Protein AF-A0A067NI15-F1 (afdb_monomer)

Secondary structure (DSSP, 8-state):
-PPPPBTTB----S--EEEETTEEEETTS-EEE-S----------GGGGGGGTS-HHHHHH----SSB-TTSPBSSBTS--SSTT--B--S-HHHHHHHHHHHHHHHHHHHTT---PPP--

Solvent-accessible surface area (backbone atoms only — not comparable to full-atom values): 7933 Å² total; per-residue (Å²): 137,81,80,67,69,74,70,99,51,81,68,80,96,76,80,60,70,44,86,45,102,57,26,40,34,37,78,91,68,51,73,45,80,42,96,75,85,85,88,84,80,78,78,76,68,73,58,58,69,46,65,82,82,42,56,70,71,59,59,70,49,40,52,67,50,57,64,64,47,101,88,68,46,61,25,18,46,68,40,74,26,72,45,88,101,51,75,47,83,70,75,55,71,67,53,46,63,64,41,51,60,57,46,52,51,50,53,50,26,50,77,70,72,66,53,72,86,79,89,76,134

Sequence (121 aa):
MSCAGLGDFVYKTRGSHVAAKTGLKFDDGSELAADVVLFATGLGDSKSAMTAVCDEEIYSKAGRVWGLDPEGEIHAAWRDIGVPNMWFMMGNLALCRFHSKHVALQIKAIEEGVFGTRYKL

Radius of gyration: 22.01 Å; Cα contacts (8 Å, |Δi|>4): 115; chains: 1; bounding box: 40×32×63 Å

Structure (mmCIF, N/CA/C/O backbone):
data_AF-A0A067NI15-F1
#
_entry.id   AF-A0A067NI15-F1
#
loop_
_atom_site.group_PDB
_atom_site.id
_atom_site.type_symbol
_atom_site.label_atom_id
_atom_site.label_alt_id
_atom_site.label_comp_id
_atom_site.label_asym_id
_atom_site.label_entity_id
_atom_site.label_seq_id
_atom_site.pdbx_PDB_ins_code
_atom_site.Cartn_x
_atom_site.Cartn_y
_atom_site.Cartn_z
_atom_site.occupancy
_atom_site.B_iso_or_equiv
_atom_site.auth_seq_id
_atom_site.auth_comp_id
_atom_site.auth_asym_id
_atom_site.auth_atom_id
_atom_site.pdbx_PDB_model_num
ATOM 1 N N . MET A 1 1 ? -0.582 1.364 34.981 1.00 44.97 1 MET A N 1
ATOM 2 C CA . MET A 1 1 ? -0.982 2.205 33.830 1.00 44.97 1 MET A CA 1
ATOM 3 C C . MET A 1 1 ? -2.246 2.945 34.228 1.00 44.97 1 MET A C 1
ATOM 5 O O . MET A 1 1 ? -3.218 2.277 34.547 1.00 44.97 1 MET A O 1
ATOM 9 N N . SER A 1 2 ? -2.217 4.276 34.307 1.00 44.50 2 SER A N 1
ATOM 10 C CA . SER A 1 2 ? -3.388 5.081 34.673 1.00 44.50 2 SER A CA 1
ATOM 11 C C . SER A 1 2 ? -4.118 5.548 33.417 1.00 44.50 2 SER A C 1
ATOM 13 O O . SER A 1 2 ? -3.494 6.087 32.505 1.00 44.50 2 SER A O 1
ATOM 15 N N . CYS A 1 3 ? -5.436 5.362 33.380 1.00 47.09 3 CYS A N 1
ATOM 16 C CA . CYS A 1 3 ? -6.286 6.098 32.452 1.00 47.09 3 CYS A CA 1
ATOM 17 C C . CYS A 1 3 ? -6.258 7.569 32.882 1.00 47.09 3 CYS A C 1
ATOM 19 O O . CYS A 1 3 ? -6.617 7.880 34.016 1.00 47.09 3 CYS A O 1
ATOM 21 N N . ALA A 1 4 ? -5.775 8.461 32.022 1.00 54.38 4 ALA A N 1
ATOM 22 C CA . ALA A 1 4 ? -5.874 9.899 32.236 1.00 54.38 4 ALA A CA 1
ATOM 23 C C . ALA A 1 4 ? -7.105 10.402 31.474 1.00 54.38 4 ALA A C 1
ATOM 25 O O . ALA A 1 4 ? -7.207 10.177 30.270 1.00 54.38 4 ALA A O 1
ATOM 26 N N . GLY A 1 5 ? -8.049 11.026 32.180 1.00 47.59 5 GLY A N 1
ATOM 27 C CA . GLY A 1 5 ? -9.251 11.597 31.577 1.00 47.59 5 GLY A CA 1
ATOM 28 C C . GLY A 1 5 ? -9.001 13.023 31.093 1.00 47.59 5 GLY A C 1
ATOM 29 O O . GLY A 1 5 ? -8.609 13.884 31.879 1.00 47.59 5 GLY A O 1
ATOM 30 N N . LEU A 1 6 ? -9.253 13.275 29.811 1.00 47.53 6 LEU A N 1
ATOM 31 C CA . LEU A 1 6 ? -9.548 14.605 29.276 1.00 47.53 6 LEU A CA 1
ATOM 32 C C . LEU A 1 6 ? -11.062 14.621 28.989 1.00 47.53 6 LEU A C 1
ATOM 34 O O . LEU A 1 6 ? -11.491 14.284 27.890 1.00 47.53 6 LEU A O 1
ATOM 38 N N . GLY A 1 7 ? -11.881 14.934 29.999 1.00 60.69 7 GLY A N 1
ATOM 39 C CA . GLY A 1 7 ? -13.351 14.843 29.907 1.00 60.69 7 GLY A CA 1
ATOM 40 C C . GLY A 1 7 ? -13.895 13.402 29.904 1.00 60.69 7 GLY A C 1
ATOM 41 O O . GLY A 1 7 ? -13.196 12.486 30.331 1.00 60.69 7 GLY A O 1
ATOM 42 N N . ASP A 1 8 ? -15.125 13.205 29.403 1.00 70.94 8 ASP A N 1
ATOM 43 C CA . ASP A 1 8 ? -15.841 11.907 29.326 1.00 70.94 8 ASP A CA 1
ATOM 44 C C . ASP A 1 8 ? -15.189 10.870 28.379 1.00 70.94 8 ASP A C 1
ATOM 46 O O . ASP A 1 8 ? -15.724 9.785 28.154 1.00 70.94 8 ASP A O 1
ATOM 50 N N . PHE A 1 9 ? -14.024 11.178 27.804 1.00 66.81 9 PHE A N 1
ATOM 51 C CA . PHE A 1 9 ? -13.297 10.287 26.907 1.00 66.81 9 PHE A CA 1
ATOM 52 C C . PHE A 1 9 ? -12.175 9.561 27.650 1.00 66.81 9 PHE A C 1
ATOM 54 O O . PHE A 1 9 ? -11.208 10.164 28.120 1.00 66.81 9 PHE A O 1
ATOM 61 N N . VAL A 1 10 ? -12.276 8.233 27.693 1.00 69.44 10 VAL A N 1
ATOM 62 C CA . VAL A 1 10 ? -11.212 7.347 28.172 1.00 69.44 10 VAL A CA 1
ATOM 63 C C . VAL A 1 10 ? -10.478 6.761 26.972 1.00 69.44 10 VAL A C 1
ATOM 65 O O . VAL A 1 10 ? -11.097 6.224 26.056 1.00 69.44 10 VAL A O 1
ATOM 68 N N . TYR A 1 11 ? -9.148 6.837 26.979 1.00 66.19 11 TYR A N 1
ATOM 69 C CA . TYR A 1 11 ? -8.311 6.285 25.917 1.00 66.19 11 TYR A CA 1
ATOM 70 C C . TYR A 1 11 ? -7.298 5.282 26.478 1.00 66.19 11 TYR A C 1
ATOM 72 O O . TYR A 1 11 ? -6.577 5.576 27.434 1.00 66.19 11 TYR A O 1
ATOM 80 N N . LYS A 1 12 ? -7.223 4.097 25.859 1.00 70.31 12 LYS A N 1
ATOM 81 C CA . LYS A 1 12 ? -6.203 3.069 26.118 1.00 70.31 12 LYS A CA 1
ATOM 82 C C . LYS A 1 12 ? -5.488 2.776 24.798 1.00 70.31 12 LYS A C 1
ATOM 84 O O . LYS A 1 12 ? -6.117 2.441 23.803 1.00 70.31 12 LYS A O 1
ATOM 89 N N . THR A 1 13 ? -4.168 2.947 24.784 1.00 62.44 13 THR A N 1
ATOM 90 C CA . THR A 1 13 ? -3.344 2.968 23.560 1.00 62.44 13 THR A CA 1
ATOM 91 C C . THR A 1 13 ? -2.955 1.592 23.026 1.00 62.44 13 THR A C 1
ATOM 93 O O . THR A 1 13 ? -2.447 1.511 21.908 1.00 62.44 13 THR A O 1
ATOM 96 N N . ARG A 1 14 ? -3.089 0.521 23.824 1.00 64.69 14 ARG A N 1
ATOM 97 C CA . ARG A 1 14 ? -2.565 -0.822 23.515 1.00 64.69 14 ARG A CA 1
ATOM 98 C C . ARG A 1 14 ? -3.376 -1.921 24.209 1.00 64.69 14 ARG A C 1
ATOM 100 O O . ARG A 1 14 ? -3.916 -1.689 25.289 1.00 64.69 14 ARG A O 1
ATOM 107 N N . GLY A 1 15 ? -3.376 -3.114 23.613 1.00 70.44 15 GLY A N 1
ATOM 108 C CA . GLY A 1 15 ? -4.014 -4.323 24.146 1.00 70.44 15 GLY A CA 1
ATOM 109 C C . GLY A 1 15 ? -5.127 -4.841 23.239 1.00 70.44 15 GLY A C 1
ATOM 110 O O . GLY A 1 15 ? -5.853 -4.059 22.613 1.00 70.44 15 GLY A O 1
ATOM 111 N N . SER A 1 16 ? -5.245 -6.163 23.151 1.00 82.00 16 SER A N 1
ATOM 112 C CA . SER A 1 16 ? -6.373 -6.784 22.463 1.00 82.00 16 SER A CA 1
ATOM 113 C C . SER A 1 16 ? -7.630 -6.658 23.325 1.00 82.00 16 SER A C 1
ATOM 115 O O . SER A 1 16 ? -7.567 -6.616 24.556 1.00 82.00 16 SER A O 1
ATOM 117 N N . HIS A 1 17 ? -8.777 -6.497 22.674 1.00 89.25 17 HIS A N 1
ATOM 118 C CA . HIS A 1 17 ? -10.040 -6.242 23.351 1.00 89.25 17 HIS A CA 1
ATOM 119 C C . HIS A 1 17 ? -11.194 -6.896 22.610 1.00 89.25 17 HIS A C 1
ATOM 121 O O . HIS A 1 17 ? -11.135 -7.138 21.403 1.00 89.25 17 HIS A O 1
ATOM 127 N N . VAL A 1 18 ? -12.262 -7.142 23.354 1.00 88.81 18 VAL A N 1
ATOM 128 C CA . VAL A 1 18 ? -13.535 -7.621 22.828 1.00 88.81 18 VAL A CA 1
ATOM 129 C C . VAL A 1 18 ? -14.658 -6.713 23.308 1.00 88.81 18 VAL A C 1
ATOM 131 O O . VAL A 1 18 ? -14.604 -6.163 24.412 1.00 88.81 18 VAL A O 1
ATOM 134 N N . ALA A 1 19 ? -15.682 -6.555 22.471 1.00 88.06 19 ALA A N 1
ATOM 135 C CA . ALA A 1 19 ? -16.907 -5.883 22.877 1.00 88.06 19 ALA A CA 1
ATOM 136 C C . ALA A 1 19 ? -17.591 -6.700 23.983 1.00 88.06 19 ALA A C 1
ATOM 138 O O . ALA A 1 19 ? -17.830 -7.899 23.832 1.00 88.06 19 ALA A O 1
ATOM 139 N N . ALA A 1 20 ? -17.895 -6.041 25.095 1.00 87.88 20 ALA A N 1
ATOM 140 C CA . ALA A 1 20 ? -18.670 -6.580 26.201 1.00 87.88 20 ALA A CA 1
ATOM 141 C C . ALA A 1 20 ? -20.055 -5.921 26.229 1.00 87.88 20 ALA A C 1
ATOM 143 O O . ALA A 1 20 ? -20.293 -4.900 25.587 1.00 87.88 20 ALA A O 1
ATOM 144 N N . LYS A 1 21 ? -20.981 -6.489 27.009 1.00 89.94 21 LYS A N 1
ATOM 145 C CA . LYS A 1 21 ? -22.369 -6.001 27.084 1.00 89.94 21 LYS A CA 1
ATOM 146 C C . LYS A 1 21 ? -22.477 -4.520 27.489 1.00 89.94 21 LYS A C 1
ATOM 148 O O . LYS A 1 21 ? -23.429 -3.863 27.090 1.00 89.94 21 LYS A O 1
ATOM 153 N N . THR A 1 22 ? -21.533 -4.019 28.284 1.00 91.00 22 THR A N 1
ATOM 154 C CA . THR A 1 22 ? -21.549 -2.664 28.865 1.00 91.00 22 THR A CA 1
ATOM 155 C C . THR A 1 22 ? -20.273 -1.868 28.568 1.00 91.00 2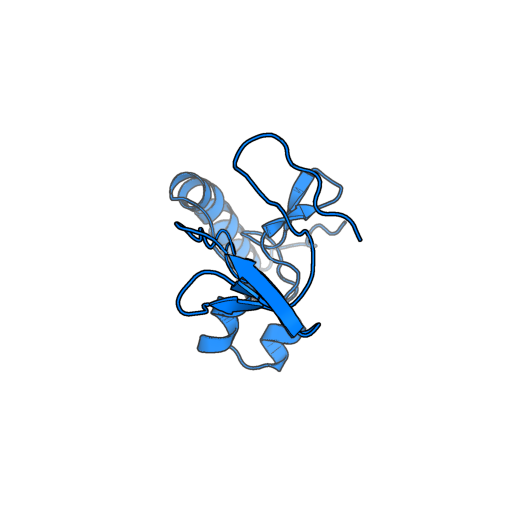2 THR A C 1
ATOM 157 O O . THR A 1 22 ? -19.969 -0.918 29.284 1.00 91.00 22 THR A O 1
ATOM 160 N N . GLY A 1 23 ? -19.485 -2.276 27.566 1.00 91.31 23 GLY A N 1
ATOM 161 C CA . GLY A 1 23 ? -18.232 -1.601 27.221 1.00 91.31 23 GLY A CA 1
ATOM 162 C C . GLY A 1 23 ? -17.198 -2.523 26.577 1.00 91.31 23 GLY A C 1
ATOM 163 O O . GLY A 1 23 ? -17.522 -3.296 25.676 1.00 91.31 23 GLY A O 1
ATOM 164 N N . LEU A 1 24 ? -15.945 -2.449 27.025 1.00 91.50 24 LEU A N 1
ATOM 165 C CA . LEU A 1 24 ? -14.823 -3.235 26.502 1.00 91.50 24 LEU A CA 1
ATOM 166 C C . LEU A 1 24 ? -14.202 -4.117 27.582 1.00 91.50 24 LEU A C 1
ATOM 168 O O . LEU A 1 24 ? -14.011 -3.674 28.713 1.00 91.50 24 LEU A O 1
ATOM 172 N N . LYS A 1 25 ? -13.820 -5.337 27.201 1.00 91.75 25 LYS A N 1
ATOM 173 C CA . LYS A 1 25 ? -12.987 -6.225 28.017 1.00 91.75 25 LYS A CA 1
ATOM 174 C C . LYS A 1 25 ? -11.632 -6.420 27.353 1.00 91.75 25 LYS A C 1
ATOM 176 O O . LYS A 1 25 ? -11.572 -6.732 26.163 1.00 91.75 25 LYS A O 1
ATOM 181 N N . PHE A 1 26 ? -10.568 -6.241 28.123 1.00 90.56 26 PHE A N 1
ATOM 182 C CA . PHE A 1 26 ? -9.186 -6.363 27.665 1.00 90.56 26 PHE A CA 1
ATOM 183 C C . PHE A 1 26 ? -8.603 -7.745 27.987 1.00 90.56 26 PHE A C 1
ATOM 185 O O . PHE A 1 26 ? -9.104 -8.469 28.850 1.00 90.56 26 PHE A O 1
ATOM 192 N N . ASP A 1 27 ? -7.529 -8.106 27.288 1.00 91.62 27 ASP A N 1
ATOM 193 C CA . ASP A 1 27 ? -6.765 -9.345 27.501 1.00 91.62 27 ASP A CA 1
ATOM 194 C C . ASP A 1 27 ? -6.137 -9.471 28.898 1.00 91.62 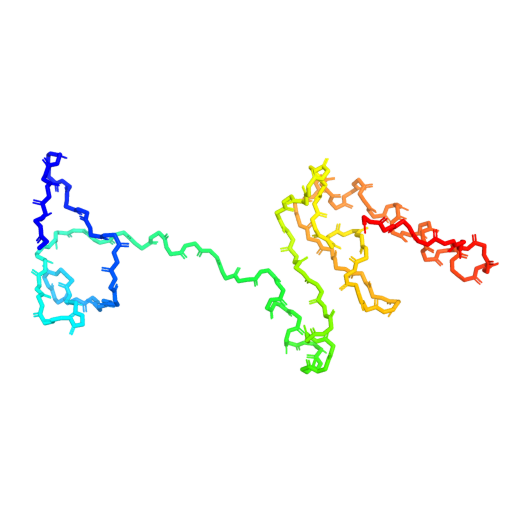27 ASP A C 1
ATOM 196 O O . ASP A 1 27 ? -6.047 -10.575 29.432 1.00 91.62 27 ASP A O 1
ATOM 200 N N . ASP A 1 28 ? -5.773 -8.351 29.522 1.00 88.44 28 ASP A N 1
ATOM 201 C CA . ASP A 1 28 ? -5.324 -8.271 30.920 1.00 88.44 28 ASP A CA 1
ATOM 202 C C . ASP A 1 28 ? -6.448 -8.526 31.950 1.00 88.44 28 ASP A C 1
ATOM 204 O O . ASP A 1 28 ? -6.208 -8.503 33.158 1.00 88.44 28 ASP A O 1
ATOM 208 N N . GLY A 1 29 ? -7.676 -8.770 31.482 1.00 89.69 29 GLY A N 1
ATOM 209 C CA . GLY A 1 29 ? -8.859 -9.022 32.298 1.00 89.69 29 GLY A CA 1
ATOM 210 C C . GLY A 1 29 ? -9.564 -7.762 32.802 1.00 89.69 29 GLY A C 1
ATOM 211 O O . GLY A 1 29 ? -10.645 -7.888 33.376 1.00 89.69 29 GLY A O 1
ATOM 212 N N . SER A 1 30 ? -9.005 -6.566 32.587 1.00 89.19 30 SER A N 1
ATOM 213 C CA . SER A 1 30 ? -9.668 -5.308 32.942 1.00 89.19 30 SER A CA 1
ATOM 214 C C . SER A 1 30 ? -10.875 -5.029 32.046 1.00 89.19 30 SER A C 1
ATOM 216 O O . SER A 1 30 ? -10.939 -5.458 30.891 1.00 89.19 30 SER A O 1
ATOM 218 N N . GLU A 1 31 ? -11.835 -4.278 32.581 1.00 90.44 31 GLU A N 1
ATOM 219 C CA . GLU A 1 31 ? -13.032 -3.849 31.862 1.00 90.44 31 GLU A CA 1
ATOM 220 C C . GLU A 1 31 ? -13.151 -2.325 31.898 1.00 90.44 31 GLU A C 1
ATOM 222 O O . GLU A 1 31 ? -12.797 -1.677 32.886 1.00 90.44 31 GLU A O 1
ATOM 227 N N . LEU A 1 32 ? -13.641 -1.752 30.802 1.00 89.06 32 LEU A N 1
ATOM 228 C CA . LEU A 1 32 ? -13.932 -0.331 30.670 1.00 89.06 32 LEU A CA 1
ATOM 229 C C . LEU A 1 32 ? -15.399 -0.171 30.293 1.00 89.06 32 LEU A C 1
ATOM 231 O O . LEU A 1 32 ? -15.797 -0.564 29.197 1.00 89.06 32 LEU A O 1
ATOM 235 N N . ALA A 1 33 ? -16.185 0.406 31.200 1.00 90.75 33 ALA A N 1
ATOM 236 C CA . ALA A 1 33 ? -17.567 0.761 30.922 1.00 90.75 33 ALA A CA 1
ATOM 237 C C . ALA A 1 33 ? -17.622 1.880 29.875 1.00 90.75 33 ALA A C 1
ATOM 239 O O . ALA A 1 33 ? -16.853 2.840 29.952 1.00 90.75 33 ALA A O 1
ATOM 240 N N . ALA A 1 34 ? -18.516 1.745 28.900 1.00 88.81 34 ALA A N 1
ATOM 241 C CA . ALA A 1 34 ? -18.722 2.748 27.866 1.00 88.81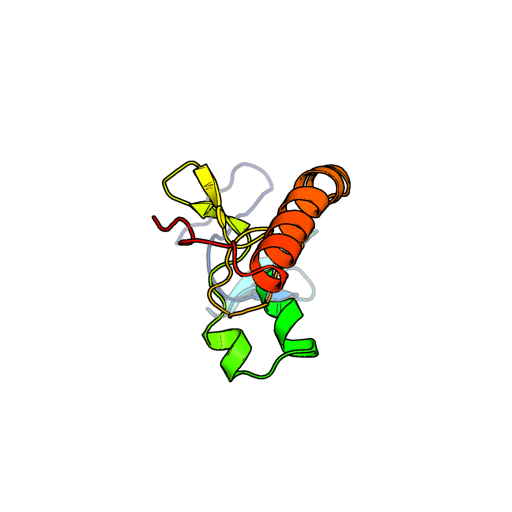 34 ALA A CA 1
ATOM 242 C C . ALA A 1 34 ? -20.156 2.684 27.339 1.00 88.81 34 ALA A C 1
ATOM 244 O O . ALA A 1 34 ? -20.669 1.598 27.067 1.00 88.81 34 ALA A O 1
ATOM 245 N N . ASP A 1 35 ? -20.764 3.850 27.129 1.00 89.69 35 ASP A N 1
ATOM 246 C CA . ASP A 1 35 ? -22.071 3.959 26.474 1.00 89.69 35 ASP A CA 1
ATOM 247 C C . ASP A 1 35 ? -21.961 3.791 24.949 1.00 89.69 35 ASP A C 1
ATOM 249 O O . ASP A 1 35 ? -22.883 3.301 24.299 1.00 89.69 35 ASP A O 1
ATOM 253 N N . VAL A 1 36 ? -20.818 4.178 24.367 1.00 86.44 36 VAL A N 1
ATOM 254 C CA . VAL A 1 36 ? -20.528 4.084 22.929 1.00 86.44 36 VAL A CA 1
ATOM 255 C C . VAL A 1 36 ? -19.090 3.616 22.714 1.00 86.44 36 VAL A C 1
ATOM 257 O O . VAL A 1 36 ? -18.159 4.121 23.337 1.00 86.44 36 VAL A O 1
ATOM 260 N N . VAL A 1 37 ? -18.898 2.683 21.777 1.00 85.50 37 VAL A N 1
ATOM 261 C CA . VAL A 1 37 ? -17.579 2.210 21.332 1.00 85.50 37 VAL A CA 1
ATOM 262 C C . VAL A 1 37 ? -17.415 2.511 19.842 1.00 85.50 37 VAL A C 1
ATOM 264 O O . VAL A 1 37 ? -18.215 2.064 19.023 1.00 85.50 37 VAL A O 1
ATOM 267 N N . LEU A 1 38 ? -16.369 3.263 19.488 1.00 85.81 38 LEU A N 1
ATOM 268 C CA . LEU A 1 38 ? -16.032 3.614 18.105 1.00 85.81 38 LEU A CA 1
ATOM 269 C C . LEU A 1 38 ? -14.815 2.808 17.636 1.00 85.81 38 LEU A C 1
ATOM 271 O O . LEU A 1 38 ? -13.699 3.017 18.112 1.00 85.81 38 LEU A O 1
ATOM 275 N N . PHE A 1 39 ? -15.014 1.916 16.664 1.00 86.81 39 PHE A N 1
ATOM 276 C CA . PHE A 1 39 ? -13.923 1.161 16.046 1.00 86.81 39 PHE A CA 1
ATOM 277 C C . PHE A 1 39 ? -13.286 1.961 14.907 1.00 86.81 39 PHE A C 1
ATOM 279 O O . PHE A 1 39 ? -13.741 1.930 13.767 1.00 86.81 39 PHE A O 1
ATOM 286 N N . ALA A 1 40 ? -12.198 2.665 15.218 1.00 87.06 40 ALA A N 1
ATOM 287 C CA . ALA A 1 40 ? -11.357 3.360 14.243 1.00 87.06 40 ALA A CA 1
ATOM 288 C C . ALA A 1 40 ? -10.177 2.477 13.781 1.00 87.06 40 ALA A C 1
ATOM 290 O O . ALA A 1 40 ? -9.031 2.918 13.747 1.00 87.06 40 ALA A O 1
ATOM 291 N N . THR A 1 41 ? -10.442 1.205 13.460 1.00 85.56 41 THR A N 1
ATOM 292 C CA . THR A 1 41 ? -9.421 0.170 13.181 1.00 85.56 41 THR A CA 1
ATOM 293 C C . THR A 1 41 ? -8.702 0.329 11.838 1.00 85.56 41 THR A C 1
ATOM 295 O O . THR A 1 41 ? -7.777 -0.426 11.546 1.00 85.56 41 THR A O 1
ATOM 298 N N . GLY A 1 42 ? -9.086 1.326 11.037 1.00 86.38 42 GLY A N 1
ATOM 299 C CA . GLY A 1 42 ? -8.468 1.617 9.748 1.00 86.38 42 GLY A CA 1
ATOM 300 C C . GLY A 1 42 ? -8.746 0.548 8.689 1.00 86.38 42 GLY A C 1
ATOM 301 O O . GLY A 1 42 ? -9.721 -0.197 8.765 1.00 86.38 42 GLY A O 1
ATOM 302 N N . LEU A 1 43 ? -7.886 0.512 7.672 1.00 85.25 43 LEU A N 1
ATOM 303 C CA . LEU A 1 43 ? -7.895 -0.488 6.605 1.00 85.25 43 LEU A CA 1
ATOM 304 C C . LEU A 1 43 ? -6.675 -1.404 6.750 1.00 85.25 43 LEU A C 1
ATOM 306 O O . LEU A 1 4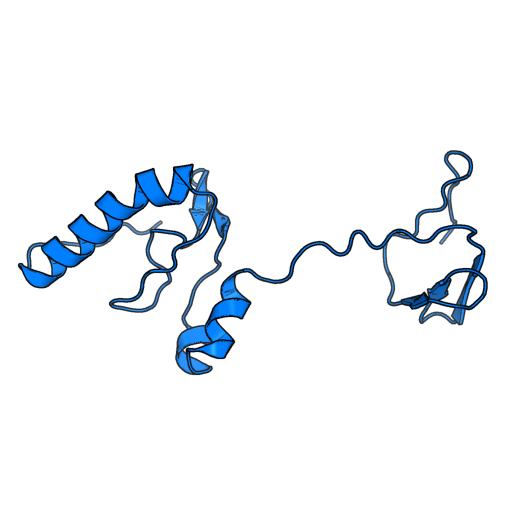3 ? -5.648 -0.996 7.291 1.00 85.25 43 LEU A O 1
ATOM 310 N N . GLY A 1 44 ? -6.796 -2.634 6.249 1.00 86.38 44 GLY A N 1
ATOM 311 C CA . GLY A 1 44 ? -5.683 -3.580 6.192 1.00 86.38 44 GLY A CA 1
ATOM 312 C C . GLY A 1 44 ? -4.591 -3.170 5.198 1.00 86.38 44 GLY A C 1
ATOM 313 O O . GLY A 1 44 ? -4.675 -2.138 4.529 1.00 86.38 44 GLY A O 1
ATOM 314 N N . ASP A 1 45 ? -3.563 -4.013 5.079 1.00 88.25 45 ASP A N 1
ATOM 315 C CA . ASP A 1 45 ? -2.500 -3.823 4.090 1.00 88.25 45 ASP A CA 1
ATOM 316 C C . ASP A 1 45 ? -3.093 -3.798 2.672 1.00 88.25 45 ASP A C 1
ATOM 318 O O . ASP A 1 45 ? -3.804 -4.717 2.264 1.00 88.25 45 ASP A O 1
ATOM 322 N N . SER A 1 46 ? -2.779 -2.757 1.902 1.00 88.19 46 SER A N 1
ATOM 323 C CA . SER A 1 46 ? -3.223 -2.603 0.513 1.00 88.19 46 SER A CA 1
ATOM 324 C C . SER A 1 46 ? -2.770 -3.755 -0.385 1.00 88.19 46 SER A C 1
ATOM 326 O O . SER A 1 46 ? -3.477 -4.121 -1.324 1.00 88.19 46 SER A O 1
ATOM 328 N N . LYS A 1 47 ? -1.625 -4.371 -0.075 1.00 88.56 47 LYS A N 1
ATOM 329 C CA . LYS A 1 47 ? -1.097 -5.524 -0.811 1.00 88.56 47 LYS A CA 1
ATOM 330 C C . LYS A 1 47 ? -1.943 -6.785 -0.615 1.00 88.56 47 LYS A C 1
ATOM 332 O O . LYS A 1 47 ? -1.892 -7.680 -1.454 1.00 88.56 47 LYS A O 1
ATOM 337 N N . SER A 1 48 ? -2.747 -6.862 0.453 1.00 89.44 48 SER A N 1
ATOM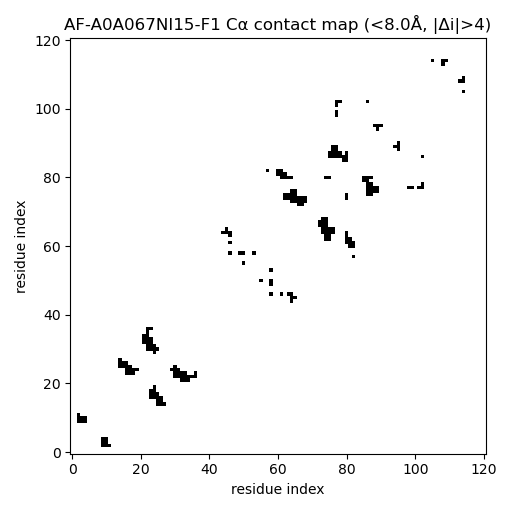 338 C CA . SER A 1 48 ? -3.566 -8.045 0.768 1.00 89.44 48 SER A CA 1
ATOM 339 C C . SER A 1 48 ? -4.556 -8.407 -0.339 1.00 89.44 48 SER A C 1
ATOM 341 O O . SER A 1 48 ? -4.831 -9.583 -0.531 1.00 89.44 48 SER A O 1
ATOM 343 N N . ALA A 1 49 ? -5.014 -7.439 -1.141 1.00 87.62 49 ALA A N 1
ATOM 344 C CA . ALA A 1 49 ? -5.884 -7.705 -2.287 1.00 87.62 49 ALA A CA 1
ATOM 345 C C . ALA A 1 49 ? -5.256 -8.671 -3.313 1.00 87.62 49 ALA A C 1
ATOM 347 O O . ALA A 1 49 ? -5.978 -9.356 -4.036 1.00 87.62 49 ALA A O 1
ATOM 348 N N . MET A 1 50 ? -3.922 -8.763 -3.367 1.00 91.06 50 MET A N 1
ATOM 349 C CA . MET A 1 50 ? -3.225 -9.679 -4.271 1.00 91.06 50 MET A CA 1
ATOM 350 C C . MET A 1 50 ? -3.437 -11.150 -3.917 1.00 91.06 50 MET A C 1
ATOM 352 O O . MET A 1 50 ? -3.396 -11.979 -4.819 1.00 91.06 50 MET A O 1
ATOM 356 N N . THR A 1 51 ? -3.676 -11.494 -2.648 1.00 92.00 51 THR A N 1
ATOM 357 C CA . THR A 1 51 ? -3.782 -12.901 -2.212 1.00 92.00 51 THR A CA 1
ATOM 358 C C . THR A 1 51 ? -5.007 -13.611 -2.784 1.00 92.00 51 THR A C 1
ATOM 360 O O . THR A 1 51 ? -5.061 -14.834 -2.797 1.00 92.00 51 THR A O 1
ATOM 363 N N . ALA A 1 52 ? -5.985 -12.854 -3.287 1.00 92.56 52 ALA A N 1
ATOM 364 C CA . ALA A 1 52 ? -7.160 -13.401 -3.953 1.00 92.56 52 ALA A CA 1
ATOM 365 C C . ALA A 1 52 ? -6.880 -13.884 -5.389 1.00 92.56 52 ALA A C 1
ATOM 367 O O . ALA A 1 52 ? -7.708 -14.591 -5.959 1.00 92.56 52 ALA A O 1
ATOM 368 N N . VAL A 1 53 ? -5.762 -13.467 -5.996 1.00 92.88 53 VAL A N 1
ATOM 369 C CA . VAL A 1 53 ? -5.467 -13.693 -7.425 1.00 92.88 53 VAL A CA 1
ATOM 370 C C . VAL A 1 53 ? -4.076 -14.288 -7.647 1.00 92.88 53 VAL A C 1
ATOM 372 O O . VAL A 1 53 ? -3.856 -14.990 -8.628 1.00 92.88 53 VAL A O 1
ATOM 375 N N . CYS A 1 54 ? -3.129 -13.986 -6.762 1.00 92.88 54 CYS A N 1
ATOM 376 C CA . CYS A 1 54 ? -1.731 -14.371 -6.870 1.00 92.88 54 CYS A CA 1
ATOM 377 C C . CYS A 1 54 ? -1.355 -15.363 -5.769 1.00 92.88 54 CYS A C 1
ATOM 379 O O . CYS A 1 54 ? -1.771 -15.205 -4.620 1.00 92.88 54 CYS A O 1
ATOM 381 N N . ASP A 1 55 ? -0.482 -16.307 -6.109 1.00 93.44 55 ASP A N 1
ATOM 382 C CA . ASP A 1 55 ? 0.080 -17.250 -5.146 1.00 93.44 55 ASP A CA 1
ATOM 383 C C . ASP A 1 55 ? 1.013 -16.558 -4.140 1.00 93.44 55 ASP A C 1
ATOM 385 O O . ASP A 1 55 ? 1.519 -15.446 -4.353 1.00 93.44 55 ASP A O 1
ATOM 389 N N . GLU A 1 56 ? 1.290 -17.257 -3.040 1.00 94.44 56 GLU A N 1
ATOM 390 C CA . GLU A 1 56 ? 2.127 -16.771 -1.940 1.00 94.44 56 GLU A CA 1
ATOM 391 C C . GLU A 1 56 ? 3.534 -16.352 -2.400 1.00 94.44 56 GLU A C 1
ATOM 393 O O . GLU A 1 56 ? 4.095 -15.371 -1.905 1.00 94.44 56 GLU A O 1
ATOM 398 N N . GLU A 1 57 ? 4.090 -17.024 -3.412 1.00 94.06 57 GLU A N 1
ATOM 399 C CA . GLU A 1 57 ? 5.387 -16.661 -3.985 1.00 94.06 57 GLU A CA 1
ATOM 400 C C . GLU A 1 57 ? 5.372 -15.245 -4.590 1.00 94.06 57 GLU A C 1
ATOM 402 O O . GLU A 1 57 ? 6.280 -14.451 -4.338 1.00 94.06 57 GLU A O 1
ATOM 407 N N . ILE A 1 58 ? 4.330 -14.887 -5.344 1.00 93.25 58 ILE A N 1
ATOM 408 C CA . ILE A 1 58 ? 4.193 -13.545 -5.930 1.00 93.25 58 ILE A CA 1
ATOM 409 C C . ILE A 1 58 ? 3.942 -12.521 -4.822 1.00 93.25 58 ILE A C 1
ATOM 411 O O . ILE A 1 58 ? 4.554 -11.450 -4.811 1.00 93.25 58 ILE A O 1
ATOM 415 N N . TYR A 1 59 ? 3.080 -12.860 -3.861 1.00 93.06 59 TYR A N 1
ATOM 416 C CA . TYR A 1 59 ? 2.786 -11.995 -2.724 1.00 93.06 59 TYR A CA 1
ATOM 417 C C . TYR A 1 59 ? 4.039 -11.681 -1.893 1.00 93.06 59 TYR A C 1
ATOM 419 O O . TYR A 1 59 ? 4.227 -10.538 -1.472 1.00 93.06 59 TYR A O 1
ATOM 427 N N . SER A 1 60 ? 4.919 -12.658 -1.668 1.00 93.25 60 SER A N 1
ATOM 428 C CA . SER A 1 60 ? 6.151 -12.467 -0.890 1.00 93.25 60 SER A CA 1
ATOM 429 C C . SER A 1 60 ? 7.181 -11.582 -1.601 1.00 93.25 60 SER A C 1
ATOM 431 O O . SER A 1 60 ? 7.856 -10.793 -0.941 1.00 93.25 60 SER A O 1
ATOM 433 N N . LYS A 1 61 ? 7.259 -11.647 -2.938 1.00 94.00 61 LYS A N 1
ATOM 434 C CA . LYS A 1 61 ? 8.143 -10.795 -3.758 1.00 94.00 61 LYS A CA 1
ATOM 435 C C . LYS A 1 61 ? 7.639 -9.361 -3.894 1.00 94.00 61 LYS A C 1
ATOM 437 O O . LYS A 1 61 ? 8.438 -8.447 -4.078 1.00 94.00 61 LYS A O 1
ATOM 442 N N . ALA A 1 62 ? 6.325 -9.163 -3.822 1.00 93.25 62 ALA A N 1
ATOM 443 C CA . ALA A 1 62 ? 5.723 -7.849 -3.958 1.00 93.25 62 ALA A CA 1
ATOM 444 C C . ALA A 1 62 ? 6.149 -6.916 -2.810 1.00 93.25 62 ALA A C 1
ATOM 446 O O . ALA A 1 62 ? 5.962 -7.223 -1.629 1.00 93.25 62 ALA A O 1
ATOM 447 N N . GLY A 1 63 ? 6.703 -5.760 -3.162 1.00 91.69 63 GLY A N 1
ATOM 448 C CA . GLY A 1 63 ? 7.110 -4.716 -2.234 1.00 91.69 63 GLY A CA 1
ATOM 449 C C . GLY A 1 63 ? 5.930 -4.056 -1.523 1.00 91.69 63 GLY A C 1
ATOM 450 O O . GLY A 1 63 ? 4.759 -4.358 -1.764 1.00 91.69 63 GLY A O 1
ATOM 451 N N . ARG A 1 64 ? 6.250 -3.119 -0.627 1.00 92.50 64 ARG A N 1
ATOM 452 C CA . ARG A 1 64 ? 5.247 -2.300 0.057 1.00 92.50 64 ARG A CA 1
ATOM 453 C C . ARG A 1 64 ? 4.402 -1.551 -0.972 1.00 92.50 64 ARG A C 1
ATOM 455 O O . ARG A 1 64 ? 4.945 -0.938 -1.884 1.00 92.50 64 ARG A O 1
ATOM 462 N N . VAL A 1 65 ? 3.088 -1.559 -0.783 1.00 93.00 65 VAL A N 1
ATOM 463 C CA . VAL A 1 65 ? 2.156 -0.739 -1.557 1.00 93.00 65 VAL A CA 1
ATOM 464 C C . VAL A 1 65 ? 1.736 0.444 -0.696 1.00 93.00 65 VAL A C 1
ATOM 466 O O . VAL A 1 65 ? 1.400 0.262 0.474 1.00 93.00 65 VAL A O 1
ATOM 469 N N . TRP A 1 66 ? 1.710 1.636 -1.295 1.00 92.38 66 TRP A N 1
ATOM 470 C CA . TRP A 1 66 ? 1.282 2.883 -0.652 1.00 92.38 66 TRP A CA 1
ATOM 471 C C . TRP A 1 66 ? 2.242 3.441 0.409 1.00 92.38 66 TRP A C 1
ATOM 473 O O . TRP A 1 66 ? 3.221 2.813 0.814 1.00 92.38 66 TRP A O 1
ATOM 483 N N . GLY A 1 67 ? 1.947 4.661 0.865 1.00 91.88 67 GLY A N 1
ATOM 484 C CA . GLY A 1 67 ? 2.875 5.475 1.651 1.00 91.88 67 GLY A CA 1
ATOM 485 C C . GLY A 1 67 ? 3.986 6.068 0.784 1.00 91.88 67 GLY A C 1
ATOM 486 O O . GLY A 1 67 ? 4.056 5.783 -0.410 1.00 91.88 67 GLY A O 1
ATOM 487 N N . LEU A 1 68 ? 4.830 6.902 1.390 1.00 93.88 68 LEU A N 1
ATOM 488 C CA . LEU A 1 68 ? 5.920 7.590 0.701 1.00 93.88 68 LEU A CA 1
ATOM 489 C C . LEU A 1 68 ? 7.262 6.919 0.997 1.00 93.88 68 LEU A C 1
ATOM 491 O O . LEU A 1 68 ? 7.524 6.546 2.144 1.00 93.88 68 LEU A O 1
ATOM 495 N N . ASP A 1 69 ? 8.087 6.789 -0.036 1.00 92.06 69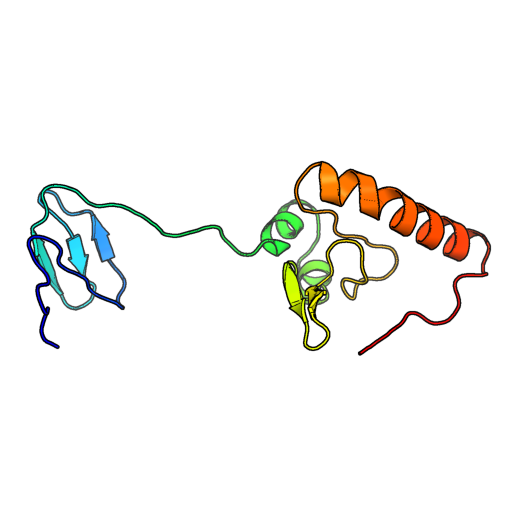 ASP A N 1
ATOM 496 C CA . ASP A 1 69 ? 9.494 6.415 0.084 1.00 92.06 69 ASP A CA 1
ATOM 497 C C . ASP A 1 69 ? 10.360 7.619 0.539 1.00 92.06 69 ASP A C 1
ATOM 499 O O . ASP A 1 69 ? 9.826 8.716 0.739 1.00 92.06 69 ASP A O 1
ATOM 503 N N . PRO A 1 70 ? 11.683 7.452 0.753 1.00 94.38 70 PRO A N 1
ATOM 504 C CA . PRO A 1 70 ? 12.557 8.547 1.187 1.00 94.38 70 PRO A CA 1
ATOM 505 C C . PRO A 1 70 ? 12.628 9.758 0.241 1.00 94.38 70 PRO A C 1
ATOM 507 O O . PRO A 1 70 ? 13.038 10.829 0.681 1.00 94.38 70 PRO A O 1
ATOM 510 N N . GLU A 1 71 ? 12.231 9.609 -1.026 1.00 93.81 71 GLU A N 1
ATOM 511 C CA . GLU A 1 71 ? 12.145 10.699 -2.010 1.00 93.81 71 GLU A CA 1
ATOM 512 C C . GLU A 1 71 ? 10.787 11.410 -1.992 1.00 93.81 71 GLU A C 1
ATOM 514 O O . GLU A 1 71 ? 10.618 12.442 -2.639 1.00 93.81 71 GLU A O 1
ATOM 519 N N . GLY A 1 72 ? 9.823 10.899 -1.224 1.00 93.88 72 GLY A N 1
ATOM 520 C CA . GLY A 1 72 ? 8.466 11.432 -1.184 1.00 93.88 72 GLY A CA 1
ATOM 521 C C . GLY A 1 72 ? 7.547 10.856 -2.263 1.00 93.88 72 GLY A C 1
ATOM 522 O O . GLY A 1 72 ? 6.469 11.406 -2.482 1.00 93.88 72 GLY A O 1
ATOM 523 N N . GLU A 1 73 ? 7.923 9.752 -2.910 1.00 91.62 73 GLU A N 1
ATOM 524 C CA . GLU A 1 73 ? 7.150 9.116 -3.980 1.00 91.62 73 GLU A CA 1
ATOM 525 C C . GLU A 1 73 ? 6.321 7.926 -3.464 1.00 91.62 73 GLU A C 1
ATOM 527 O O . GLU A 1 73 ? 6.721 7.200 -2.551 1.00 91.62 73 GLU A O 1
ATOM 532 N N . ILE A 1 74 ? 5.152 7.670 -4.065 1.00 92.94 74 ILE A N 1
ATOM 533 C CA . ILE A 1 74 ? 4.232 6.614 -3.594 1.00 92.94 74 ILE A CA 1
ATOM 534 C C . ILE A 1 74 ? 4.808 5.222 -3.861 1.00 92.94 74 ILE A C 1
ATOM 536 O O . ILE A 1 74 ? 5.059 4.868 -5.014 1.00 92.94 74 ILE A O 1
ATOM 540 N N . HIS A 1 75 ? 4.998 4.383 -2.839 1.00 93.06 75 HIS A N 1
ATOM 541 C CA . HIS A 1 75 ? 5.529 3.023 -3.018 1.00 93.06 75 HIS A CA 1
ATOM 542 C C . HIS A 1 75 ? 4.661 2.153 -3.940 1.00 93.06 75 HIS A C 1
ATOM 544 O O . HIS A 1 75 ? 3.457 2.029 -3.700 1.00 93.06 75 HIS A O 1
ATOM 550 N N . ALA A 1 76 ? 5.309 1.502 -4.918 1.00 92.38 76 ALA A N 1
ATOM 551 C CA . ALA A 1 76 ? 4.819 0.467 -5.844 1.00 92.38 76 ALA A CA 1
ATOM 552 C C . ALA A 1 76 ? 3.570 0.778 -6.693 1.00 92.38 76 ALA A C 1
ATOM 554 O O . ALA A 1 76 ? 3.478 0.306 -7.822 1.00 92.38 76 ALA A O 1
ATOM 555 N N . ALA A 1 77 ? 2.616 1.572 -6.208 1.00 93.12 77 ALA A N 1
ATOM 556 C CA . ALA A 1 77 ? 1.448 1.979 -6.965 1.00 93.12 77 ALA A CA 1
ATOM 557 C C . ALA A 1 77 ? 1.915 2.715 -8.223 1.00 93.12 77 ALA A C 1
ATOM 559 O O . ALA A 1 77 ? 2.616 3.723 -8.127 1.00 93.12 77 ALA A O 1
ATOM 560 N N . TRP A 1 78 ? 1.548 2.191 -9.395 1.00 92.06 78 TRP A N 1
ATOM 561 C CA . TRP A 1 78 ? 1.956 2.719 -10.708 1.00 92.06 78 TRP A CA 1
ATOM 562 C C . TRP A 1 78 ? 3.466 2.652 -11.012 1.00 92.06 78 TRP A C 1
ATOM 564 O O . TRP A 1 78 ? 3.901 3.096 -12.079 1.00 92.06 78 TRP A O 1
ATOM 574 N N . ARG A 1 79 ? 4.257 2.089 -10.094 1.00 90.69 79 ARG A N 1
ATOM 575 C CA . ARG A 1 79 ? 5.712 1.915 -10.167 1.00 90.69 79 ARG A CA 1
ATOM 576 C C . ARG A 1 79 ? 6.051 0.425 -10.087 1.00 90.69 79 ARG A C 1
ATOM 578 O O . ARG A 1 79 ? 5.184 -0.438 -10.200 1.00 90.69 79 ARG A O 1
ATOM 585 N N . ASP A 1 80 ? 7.334 0.120 -9.941 1.00 91.75 80 ASP A N 1
ATOM 586 C CA . ASP A 1 80 ? 7.776 -1.252 -9.737 1.00 91.75 80 ASP A CA 1
ATOM 587 C C . ASP A 1 80 ? 7.359 -1.773 -8.367 1.00 91.75 80 ASP A C 1
ATOM 589 O O . ASP A 1 80 ? 7.647 -1.155 -7.342 1.00 91.75 80 ASP A O 1
ATOM 593 N N . ILE A 1 81 ? 6.713 -2.932 -8.367 1.00 92.19 81 ILE A N 1
ATOM 594 C CA . ILE A 1 81 ? 6.355 -3.665 -7.156 1.00 92.19 81 ILE A CA 1
ATOM 595 C C . ILE A 1 81 ? 7.352 -4.794 -6.855 1.00 92.19 81 ILE A C 1
ATOM 597 O O . ILE A 1 81 ? 7.183 -5.506 -5.877 1.00 92.19 81 ILE A O 1
ATOM 601 N N . GLY A 1 82 ? 8.403 -4.979 -7.657 1.00 92.06 82 GLY A N 1
ATOM 602 C CA . GLY A 1 82 ? 9.398 -6.041 -7.462 1.00 92.06 82 GLY A CA 1
ATOM 603 C C . GLY A 1 82 ? 9.015 -7.376 -8.106 1.00 92.06 82 GLY A C 1
ATOM 604 O O . GLY A 1 82 ? 9.721 -8.369 -7.941 1.00 92.06 82 GLY A O 1
ATOM 605 N N . VAL A 1 83 ? 7.926 -7.398 -8.879 1.00 92.94 83 VAL A N 1
ATOM 606 C CA . VAL A 1 83 ? 7.493 -8.556 -9.668 1.00 92.94 83 VAL A CA 1
ATOM 607 C C . VAL A 1 83 ? 7.556 -8.186 -11.156 1.00 92.94 83 VAL A C 1
ATOM 609 O O . VAL A 1 83 ? 6.908 -7.218 -11.566 1.00 92.94 83 VAL A O 1
ATOM 612 N N . PRO A 1 84 ? 8.339 -8.911 -11.979 1.00 91.19 84 PRO A N 1
ATOM 613 C CA . PRO A 1 84 ? 8.445 -8.635 -13.409 1.00 91.19 84 PRO A CA 1
ATOM 614 C C . PRO A 1 84 ? 7.087 -8.679 -14.114 1.00 91.19 84 PRO A C 1
ATOM 616 O O . PRO A 1 84 ? 6.283 -9.570 -13.856 1.00 91.19 84 PRO A O 1
ATOM 619 N N . ASN A 1 85 ? 6.859 -7.735 -15.032 1.00 91.25 85 ASN A N 1
ATOM 620 C CA . ASN A 1 85 ? 5.641 -7.640 -15.850 1.00 91.25 85 ASN A CA 1
ATOM 621 C C . ASN A 1 85 ? 4.328 -7.562 -15.047 1.00 91.25 85 ASN A C 1
ATOM 623 O O . ASN A 1 85 ? 3.275 -7.962 -15.539 1.00 91.25 85 ASN A O 1
ATOM 627 N N . MET A 1 86 ? 4.384 -7.032 -13.823 1.00 92.31 86 MET A N 1
ATOM 628 C CA . MET A 1 86 ? 3.215 -6.813 -12.979 1.00 92.31 86 MET A CA 1
ATOM 629 C C . MET A 1 86 ? 3.164 -5.363 -12.504 1.00 92.31 86 MET A C 1
ATOM 631 O O . MET A 1 86 ? 4.172 -4.795 -12.081 1.00 92.31 86 MET A O 1
ATOM 635 N N . TRP A 1 87 ? 1.968 -4.777 -12.538 1.00 92.94 87 TRP A N 1
ATOM 636 C CA . TRP A 1 87 ? 1.710 -3.419 -12.070 1.00 92.94 87 TRP A CA 1
ATOM 637 C C . TRP A 1 87 ? 0.556 -3.433 -11.080 1.00 92.94 87 TRP A C 1
ATOM 639 O O . TRP A 1 87 ? -0.487 -4.030 -11.339 1.00 92.94 87 TRP A O 1
ATOM 649 N N . PHE A 1 88 ? 0.739 -2.744 -9.956 1.00 92.62 88 PHE A N 1
ATOM 650 C CA . PHE A 1 88 ? -0.309 -2.566 -8.962 1.00 92.62 88 PHE A CA 1
ATOM 651 C C . PHE A 1 88 ? -0.902 -1.164 -9.101 1.00 92.62 88 PHE A C 1
ATOM 653 O O . PHE A 1 88 ? -0.205 -0.158 -8.959 1.00 92.62 88 PHE A O 1
ATOM 660 N N . MET A 1 89 ? -2.191 -1.093 -9.420 1.00 92.88 89 MET A N 1
ATOM 661 C CA . MET A 1 89 ? -2.910 0.154 -9.679 1.00 92.88 89 MET A CA 1
ATOM 662 C C . MET A 1 89 ? -3.882 0.409 -8.530 1.00 92.88 89 MET A C 1
ATOM 664 O O . MET A 1 89 ? -4.796 -0.377 -8.297 1.00 92.88 89 MET A O 1
ATOM 668 N N . MET A 1 90 ? -3.679 1.504 -7.798 1.00 90.75 90 MET A N 1
ATOM 669 C CA . MET A 1 90 ? -4.507 1.878 -6.651 1.00 90.75 90 MET A CA 1
ATOM 670 C C . MET A 1 90 ? -4.589 3.396 -6.506 1.00 90.75 90 MET A C 1
ATOM 672 O O . MET A 1 90 ? -3.681 4.128 -6.901 1.00 90.75 90 MET A O 1
ATOM 676 N N . GLY A 1 91 ? -5.673 3.867 -5.900 1.00 91.00 91 GLY A N 1
ATOM 677 C CA . GLY A 1 91 ? -5.906 5.271 -5.601 1.00 91.00 91 GLY A CA 1
ATOM 678 C C . GLY A 1 91 ? -7.274 5.716 -6.092 1.00 91.00 91 GLY A C 1
ATOM 679 O O . GLY A 1 91 ? -8.103 4.915 -6.521 1.00 91.00 91 GLY A O 1
ATOM 680 N N . ASN A 1 92 ? -7.517 7.019 -6.012 1.00 94.44 92 ASN A N 1
ATOM 681 C CA . ASN A 1 92 ? -8.730 7.610 -6.558 1.00 94.44 92 ASN A CA 1
ATOM 682 C C . ASN A 1 92 ? -8.652 7.741 -8.091 1.00 94.44 92 ASN A C 1
ATOM 684 O O . ASN A 1 92 ? -7.603 7.561 -8.712 1.00 94.44 92 ASN A O 1
ATOM 688 N N . LEU A 1 93 ? -9.773 8.126 -8.704 1.00 95.25 93 LEU A N 1
ATOM 689 C CA . LEU A 1 93 ? -9.876 8.283 -10.154 1.00 95.25 93 LEU A CA 1
ATOM 690 C C . LEU A 1 93 ? -8.856 9.277 -10.739 1.00 95.25 93 LEU A C 1
ATOM 692 O O . LEU A 1 93 ? -8.417 9.092 -11.873 1.00 95.25 93 LEU A O 1
ATOM 696 N N . ALA A 1 94 ? -8.473 10.317 -9.993 1.00 96.00 94 ALA A N 1
ATOM 697 C CA . ALA A 1 94 ? -7.502 11.306 -10.457 1.00 96.00 94 ALA A CA 1
ATOM 698 C C . ALA A 1 94 ? -6.100 10.691 -10.595 1.00 96.00 94 ALA A C 1
ATOM 700 O O . ALA A 1 94 ? -5.486 10.820 -11.655 1.00 96.00 94 ALA A O 1
ATOM 701 N N . LEU A 1 95 ? -5.645 9.951 -9.577 1.00 94.94 95 LEU A N 1
ATOM 702 C CA . LEU A 1 95 ? -4.385 9.201 -9.623 1.00 94.94 95 LEU A CA 1
ATOM 703 C C . LEU A 1 95 ? -4.413 8.157 -10.739 1.00 94.94 95 LEU A C 1
ATOM 705 O O . LEU A 1 95 ? -3.494 8.106 -11.557 1.00 94.94 95 LEU A O 1
ATOM 709 N N . CYS A 1 96 ? -5.501 7.386 -10.836 1.00 94.75 96 CYS A N 1
ATOM 710 C CA . CYS A 1 96 ? -5.638 6.371 -11.873 1.00 94.75 96 CYS A CA 1
ATOM 711 C C . CYS A 1 96 ? -5.541 6.968 -13.278 1.00 94.75 96 CYS A C 1
ATOM 713 O O . CYS A 1 96 ? -4.797 6.463 -14.122 1.00 94.75 96 CYS A O 1
ATOM 715 N N . ARG A 1 97 ? -6.252 8.070 -13.534 1.00 95.56 97 ARG A N 1
ATOM 716 C CA . ARG A 1 97 ? -6.228 8.760 -14.829 1.00 95.56 97 ARG A CA 1
ATOM 717 C C . ARG A 1 97 ? -4.836 9.285 -15.163 1.00 95.56 97 ARG A C 1
ATOM 719 O O . ARG A 1 97 ? -4.403 9.153 -16.306 1.00 95.56 97 ARG A O 1
ATOM 726 N N . PHE A 1 98 ? -4.150 9.866 -14.185 1.00 95.69 98 PHE A N 1
ATOM 727 C CA . PHE A 1 98 ? -2.824 10.438 -14.382 1.00 95.69 98 PHE A CA 1
ATOM 728 C C . PHE A 1 98 ? -1.773 9.360 -14.684 1.00 95.69 98 PHE A C 1
ATOM 730 O O . PHE A 1 98 ? -0.999 9.476 -15.635 1.00 95.69 98 PHE A O 1
ATOM 737 N N . HIS A 1 99 ? -1.764 8.270 -13.919 1.00 96.12 99 HIS A N 1
ATOM 738 C CA . HIS A 1 99 ? -0.704 7.271 -14.007 1.00 96.12 99 HIS A CA 1
ATOM 739 C C . HIS A 1 99 ? -0.931 6.171 -15.051 1.00 96.12 99 HIS A C 1
ATOM 741 O O . HIS A 1 99 ? 0.044 5.573 -15.505 1.00 96.12 99 HIS A O 1
ATOM 747 N N . SER A 1 100 ? -2.164 5.938 -15.511 1.00 96.25 100 SER A N 1
ATOM 748 C CA . SER A 1 100 ? -2.442 4.890 -16.511 1.00 96.25 100 SER A CA 1
ATOM 749 C C . SER A 1 100 ? -1.633 5.062 -17.801 1.00 96.25 100 SER A C 1
ATOM 751 O O . SER A 1 100 ? -1.113 4.084 -18.333 1.00 96.25 100 SER A O 1
ATOM 753 N N . LYS A 1 101 ? -1.451 6.303 -18.283 1.00 96.50 101 LYS A N 1
ATOM 754 C CA . LYS A 1 101 ? -0.618 6.571 -19.470 1.00 96.50 101 LYS A CA 1
ATOM 755 C C . LYS A 1 101 ? 0.848 6.200 -19.233 1.00 96.50 101 LYS A C 1
ATOM 757 O O . LYS A 1 101 ? 1.486 5.662 -20.129 1.00 96.50 101 LYS A O 1
ATOM 762 N N . HIS A 1 102 ? 1.371 6.466 -18.038 1.00 94.50 102 HIS A N 1
ATOM 763 C CA . HIS A 1 102 ? 2.747 6.125 -17.687 1.00 94.50 102 HIS A CA 1
ATOM 764 C C . HIS A 1 102 ? 2.952 4.610 -17.707 1.00 94.50 102 HIS A C 1
ATOM 766 O O . HIS A 1 102 ? 3.885 4.142 -18.347 1.00 94.50 102 HIS A O 1
ATOM 772 N N . VAL A 1 103 ? 2.051 3.840 -17.089 1.00 95.69 103 VAL A N 1
ATOM 773 C CA . VAL A 1 103 ? 2.103 2.367 -17.119 1.00 95.69 103 VAL A CA 1
ATOM 774 C C . VAL A 1 103 ? 1.997 1.837 -18.552 1.00 95.69 103 VAL A C 1
ATOM 776 O O . VAL A 1 103 ? 2.813 1.014 -18.953 1.00 95.69 103 VAL A O 1
ATOM 779 N N . ALA A 1 104 ? 1.067 2.358 -19.359 1.00 97.19 104 ALA A N 1
ATOM 780 C CA . ALA A 1 104 ? 0.918 1.950 -20.757 1.00 97.19 104 ALA A CA 1
ATOM 781 C C . ALA A 1 104 ? 2.189 2.205 -21.588 1.00 97.19 104 ALA A C 1
ATOM 783 O O . ALA A 1 104 ? 2.582 1.359 -22.388 1.00 97.19 104 ALA A O 1
ATOM 784 N N . LEU A 1 105 ? 2.864 3.340 -21.379 1.00 96.62 105 LEU A N 1
ATOM 785 C CA . LEU A 1 105 ? 4.134 3.639 -22.046 1.00 96.62 105 LEU A CA 1
ATOM 786 C C . LEU A 1 105 ? 5.273 2.727 -21.575 1.00 96.62 105 LEU A C 1
ATOM 788 O O . LEU A 1 105 ? 6.095 2.337 -22.398 1.00 96.62 105 LEU A O 1
ATOM 792 N N . GLN A 1 106 ? 5.312 2.352 -20.290 1.00 94.69 106 GLN A N 1
ATOM 793 C CA . GLN A 1 106 ? 6.276 1.363 -19.793 1.00 94.69 106 GLN A CA 1
ATOM 794 C C . GLN A 1 106 ? 6.056 0.004 -20.466 1.00 94.69 106 GLN A C 1
ATOM 796 O O . GLN A 1 106 ? 7.005 -0.559 -21.001 1.00 94.69 106 GLN A O 1
ATOM 801 N N . ILE A 1 107 ? 4.811 -0.486 -20.494 1.00 95.94 107 ILE A N 1
ATOM 802 C CA . ILE A 1 107 ? 4.444 -1.741 -21.169 1.00 95.94 107 ILE A CA 1
ATOM 803 C C . ILE A 1 107 ? 4.862 -1.680 -22.637 1.00 95.94 107 ILE A C 1
ATOM 805 O O . ILE A 1 107 ? 5.581 -2.558 -23.106 1.00 95.94 107 ILE A O 1
ATOM 809 N N . LYS A 1 108 ? 4.497 -0.602 -23.340 1.00 97.88 108 LYS A N 1
ATOM 810 C CA . LYS A 1 108 ? 4.834 -0.449 -24.754 1.00 97.88 108 LYS A CA 1
ATOM 811 C C . LYS A 1 108 ? 6.343 -0.454 -24.996 1.00 97.88 108 LYS A C 1
ATOM 813 O O . LYS A 1 108 ? 6.811 -1.088 -25.933 1.00 97.88 108 LYS A O 1
ATOM 818 N N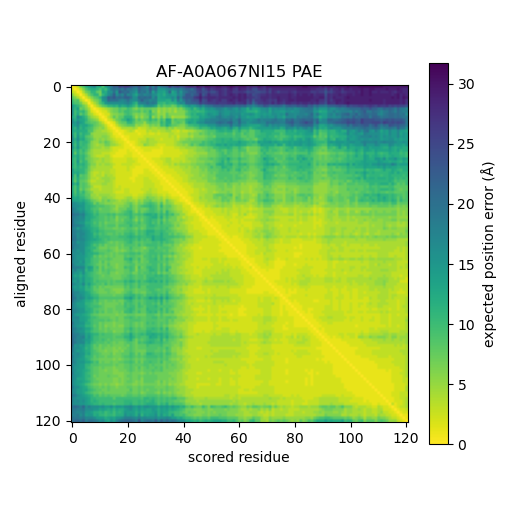 . ALA A 1 109 ? 7.110 0.238 -24.159 1.00 96.69 109 ALA A N 1
ATOM 819 C CA . ALA A 1 109 ? 8.562 0.246 -24.263 1.00 96.69 109 ALA A CA 1
ATOM 820 C C . ALA A 1 109 ? 9.169 -1.147 -24.014 1.00 96.69 109 ALA A C 1
ATOM 822 O O . ALA A 1 109 ? 10.172 -1.480 -24.641 1.00 96.69 109 ALA A O 1
ATOM 823 N N . ILE A 1 110 ? 8.581 -1.955 -23.119 1.00 95.38 110 ILE A N 1
ATOM 824 C CA . ILE A 1 110 ? 9.023 -3.337 -22.862 1.00 95.38 110 ILE A CA 1
ATOM 825 C C . ILE A 1 110 ? 8.772 -4.195 -24.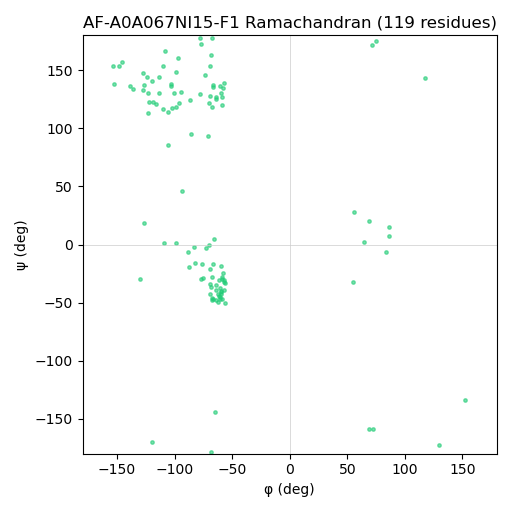102 1.00 95.38 110 ILE A C 1
ATOM 827 O O . ILE A 1 110 ? 9.679 -4.894 -24.546 1.00 95.38 110 ILE A O 1
ATOM 831 N N . GLU A 1 111 ? 7.577 -4.101 -24.688 1.00 97.00 111 GLU A N 1
ATOM 832 C CA . GLU A 1 111 ? 7.206 -4.838 -25.904 1.00 97.00 111 GLU A CA 1
ATOM 833 C C . GLU A 1 111 ? 8.097 -4.487 -27.104 1.00 97.00 111 GLU A C 1
ATOM 835 O O . GLU A 1 111 ? 8.448 -5.362 -27.888 1.00 97.00 111 GLU A O 1
ATOM 840 N N . GLU A 1 112 ? 8.493 -3.220 -27.231 1.00 98.19 112 GLU A N 1
ATOM 841 C CA . GLU A 1 112 ? 9.382 -2.735 -28.297 1.00 98.19 112 GLU A CA 1
ATOM 842 C C . GLU A 1 112 ? 10.877 -2.948 -27.993 1.00 98.19 112 GLU A C 1
ATOM 844 O O . GLU A 1 112 ? 11.732 -2.596 -28.803 1.00 98.19 112 GLU A O 1
ATOM 849 N N . GLY A 1 113 ? 11.229 -3.486 -26.820 1.00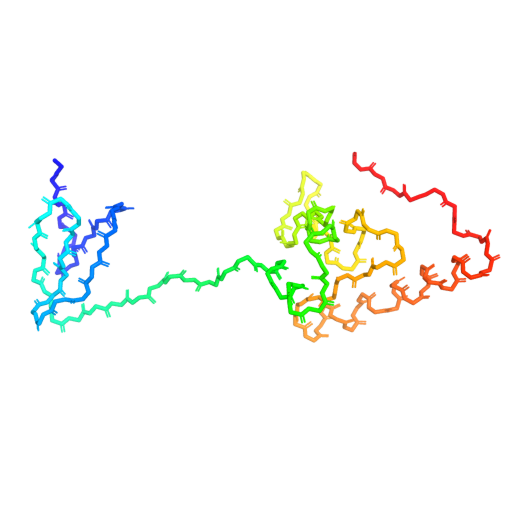 96.81 113 GLY A N 1
ATOM 850 C CA . GLY A 1 113 ? 12.624 -3.708 -26.427 1.00 96.81 113 GLY A CA 1
ATOM 851 C C . GLY A 1 113 ? 13.426 -2.427 -26.156 1.00 96.81 113 GLY A C 1
ATOM 852 O O . GLY A 1 113 ? 14.655 -2.459 -26.169 1.00 96.81 113 GLY A O 1
ATOM 853 N N . VAL A 1 114 ? 12.752 -1.302 -25.897 1.00 97.31 114 VAL A N 1
ATOM 854 C CA . VAL A 1 114 ? 13.369 0.013 -25.617 1.00 97.31 114 VAL A CA 1
ATOM 855 C C . VAL A 1 114 ? 13.219 0.454 -24.158 1.00 97.31 114 VAL A C 1
ATOM 857 O O . VAL A 1 114 ? 13.668 1.536 -23.777 1.00 97.31 114 VAL A O 1
ATOM 860 N N . PHE A 1 115 ? 12.590 -0.371 -23.319 1.00 92.25 115 PHE A N 1
ATOM 861 C CA . PHE A 1 115 ? 12.538 -0.173 -21.875 1.00 92.25 115 PHE A CA 1
ATOM 862 C C . PHE A 1 115 ? 13.928 -0.437 -21.302 1.00 92.25 115 PHE A C 1
ATOM 864 O O . PHE A 1 115 ? 14.304 -1.583 -21.075 1.00 92.25 115 PHE A O 1
ATOM 871 N N . GLY A 1 116 ? 14.723 0.625 -21.165 1.00 90.88 116 GLY A N 1
ATOM 872 C CA . GLY A 1 116 ? 16.077 0.557 -20.623 1.00 90.88 116 GLY A CA 1
ATOM 873 C C . GLY A 1 116 ? 16.111 0.130 -19.150 1.00 90.88 116 GLY A C 1
ATOM 874 O O . GLY A 1 116 ? 15.330 -0.689 -18.671 1.00 90.88 116 GLY A O 1
ATOM 875 N N . THR A 1 117 ? 17.031 0.695 -18.376 1.00 90.00 117 THR A N 1
ATOM 876 C CA . THR A 1 117 ? 17.128 0.364 -16.951 1.00 90.00 117 THR A CA 1
ATOM 877 C C . THR A 1 117 ? 16.058 1.083 -16.143 1.00 90.00 117 THR A C 1
ATOM 879 O O . THR A 1 117 ? 15.919 2.304 -16.210 1.00 90.00 117 THR A O 1
ATOM 882 N N . ARG A 1 118 ? 15.337 0.326 -15.321 1.00 86.62 118 ARG A N 1
ATOM 883 C CA . ARG A 1 118 ? 14.385 0.880 -14.364 1.00 86.62 118 ARG A CA 1
ATOM 884 C C . ARG A 1 118 ? 15.105 1.681 -13.274 1.00 86.62 118 ARG A C 1
ATOM 886 O O . ARG A 1 118 ? 16.111 1.219 -12.739 1.00 86.62 118 ARG A O 1
ATOM 893 N N . TYR A 1 119 ? 14.550 2.842 -12.929 1.00 84.75 119 TYR A N 1
ATOM 894 C CA . TYR A 1 119 ? 15.012 3.640 -11.794 1.00 84.75 119 TYR A CA 1
ATOM 895 C C . TYR A 1 119 ? 14.891 2.857 -10.484 1.00 84.75 119 TYR A C 1
ATOM 897 O O . TYR A 1 119 ? 13.873 2.202 -10.243 1.00 84.75 119 TYR A O 1
ATOM 905 N N . LYS A 1 120 ? 15.923 2.936 -9.648 1.00 80.62 120 LYS A N 1
ATOM 906 C CA . LYS A 1 120 ? 15.949 2.363 -8.305 1.00 80.62 120 LYS A CA 1
ATOM 907 C C . LYS A 1 120 ? 16.558 3.395 -7.365 1.00 80.62 120 LYS A C 1
ATOM 909 O O . LYS A 1 120 ? 17.582 3.981 -7.708 1.00 80.62 120 LYS A O 1
ATOM 914 N N . LEU A 1 121 ? 15.898 3.570 -6.226 1.00 72.06 121 LEU A N 1
ATOM 915 C CA . LEU A 1 121 ? 16.460 4.185 -5.027 1.00 72.06 121 LEU A CA 1
ATOM 916 C C . LEU A 1 121 ? 17.617 3.342 -4.480 1.00 72.06 121 LEU A C 1
ATOM 918 O O . LEU A 1 121 ? 17.523 2.093 -4.586 1.00 72.06 121 LEU A O 1
#

Organism: Pleurotus ostreatus (strain PC15) (NCBI:txid1137138)

Mean predicted aligned error: 7.53 Å

Foldseek 3Di:
DDQDDPPPDTDDDDFDWDDDPQAIAGPVRDGDGDPDDDPPVDDDFPLVVCVVPDDPVQSVQFAGAADQDPVGDGPQALAPRRDPPDGDHDDDPVSNVVSVVVSVVCVVCVVVVNNPDGDDD

pLDDT: mean 87.53, std 11.81, range [44.5, 98.19]